Protein 1EYH (pdb70)

Radius of gyration: 14.88 Å; Cα contacts (8 Å, |Δi|>4): 177; chains: 1; bounding box: 42×35×32 Å

Solvent-accessible surface area: 8498 Å² total; per-residue (Å²): 239,143,97,35,108,6,32,63,36,0,62,102,2,0,22,66,43,107,159,53,19,62,54,74,30,14,18,80,0,0,84,49,1,143,74,112,99,8,2,65,48,0,2,71,10,0,46,112,28,16,115,35,136,21,153,45,26,76,27,0,72,6,0,0,29,0,2,44,33,0,0,40,6,0,8,124,109,0,7,104,52,0,73,135,54,37,172,31,3,38,56,15,81,110,19,142,46,84,28,220,114,56,113,60,39,0,58,58,0,58,91,45,0,117,92,7,12,38,4,2,162,65,109,112,81,13,191,113,46,30,51,128,19,64,116,90,39,107,120,70,90,150,89,168

B-factor: mean 25.77, std 10.54, range [12.16, 62.85]

InterPro domains:
  IPR003903 Ubiquitin interacting motif [PS50330] (183-202)
  IPR003903 Ubiquitin interacting motif [PS50330] (208-227)
  IPR003903 Ubiquitin interacting motif [PS50330] (233-252)
  IPR003903 Ubiquitin interacting motif [SM00726] (183-202)
  IPR003903 Ubiquitin interacting motif [SM00726] (208-227)
  IPR003903 Ubiquitin interacting motif [SM00726] (233-252)
  IPR008942 ENTH/VHS [G3DSA:1.25.40.90] (1-144)
  IPR008942 ENTH/VHS [SSF48464] (3-144)
  IPR013809 ENTH domain [PF01417] (17-140)
  IPR013809 ENTH domain [PS50942] (12-144)
  IPR013809 ENTH domain [SM00273] (18-144)

GO terms:
  GO:0043195 terminal bouton (C, HDA)
  GO:0005515 protein binding (F, IPI)
  GO:0006897 endocytosis (P, IDA)
  GO:0044325 transmembrane transporter binding (F, IPI)
  GO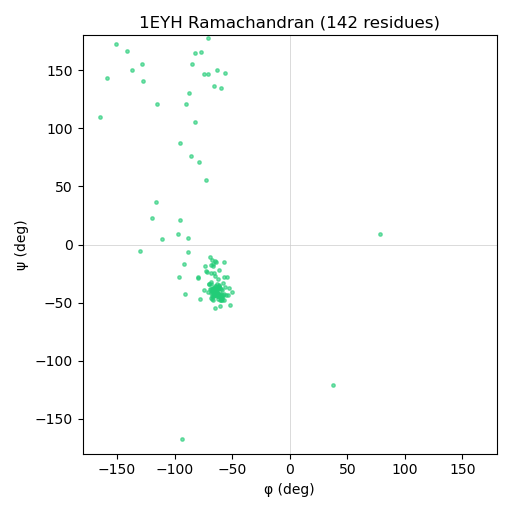:0042734 presynaptic membrane (C, IDA)
  GO:0045211 postsynaptic membrane (C, IDA)
  GO:0005886 plasma membrane (C, IDA)
  GO:0048268 clathrin coat assembly (P, IDA)
  GO:0005829 cytosol (C, IDA)
  GO:0072583 clathrin-dependent endocytosis (P, IMP)
  GO:0098685 Schaffer collateral - CA1 synapse (C, IDA)
  GO:0098794 postsynapse (C, IDA)

Sequence (144 aa):
HNYSEAEIKVREATSNDPWGPSSSLMSEIADLTYNVVAFSEIMSMIWKRLNDHGKNWRHVYKAMTLMEYLIKTGSERVSQQCKENMYAVQTLKDFQYVDRDGKDQGVNVREKAKQLVALLRDEDRLREERAHALKTKEKLAQTA

Nearest PDB structures (foldseek):
  1eyh-assembly1_A  TM=1.007E+00  e=4.423E-22  Rattus norvegicus
  5lp0-assembly4_D  TM=9.861E-01  e=2.109E-18  Danio rerio
  1h0a-assembly1_A  TM=9.441E-01  e=8.557E-19  Rattus norvegicus
  4gzd-assembly1_A  TM=9.813E-01  e=4.326E-12  Saccharomyces cerevisiae S288C
  4gzc-assembly1_A  TM=9.774E-01  e=1.370E-11  Saccharomyces cerevisiae S288C

Foldseek 3Di:
DDQDVLLVLLCVQLDQDPDHGDLVSLLVNQAQCVPVVSVVSNVVSLLVLCPDAASSCSSNLNSLVSLLLNCQAHDVVSLVVCLVVVVSLQVLLPGWYQDPVRRTPSNSSNVSSVVSSVCSVVVVVSVVSNVVSNVVSVVVVVDD

Structure (mmCIF, N/CA/C/O backbone):
data_1EYH
#
_entry.id   1EYH
#
_cell.length_a   49.885
_cell.length_b   49.885
_cell.length_c   99.333
_cell.angle_alpha   90.00
_cell.angle_beta   90.00
_cell.angle_gamma   120.00
#
_symmetry.space_group_name_H-M   'P 31 2 1'
#
loop_
_entity.id
_entity.type
_entity.pdbx_description
1 polymer EPSIN
2 water water
#
loop_
_atom_site.group_PDB
_atom_site.id
_atom_site.type_symbol
_atom_site.label_atom_id
_atom_site.label_alt_id
_atom_site.label_comp_id
_atom_site.label_asym_id
_atom_site.label_entity_id
_atom_site.label_seq_id
_atom_site.pdbx_PDB_ins_code
_atom_site.Cartn_x
_atom_site.Cartn_y
_atom_site.Cartn_z
_atom_site.occupancy
_atom_site.B_iso_or_equiv
_atom_site.auth_seq_id
_atom_site.auth_comp_id
_atom_site.auth_asym_id
_atom_site.auth_atom_id
_atom_site.pdbx_PDB_model_num
ATOM 1 N N . HIS A 1 1 ? 5.362 -0.888 19.437 1.00 48.43 15 HIS A N 1
ATOM 2 C CA . HIS A 1 1 ? 4.937 -0.132 18.221 1.00 47.76 15 HIS A CA 1
ATOM 3 C C . HIS A 1 1 ? 6.115 0.628 17.636 1.00 43.81 15 HIS A C 1
ATOM 4 O O . HIS A 1 1 ? 7.279 0.293 17.865 1.00 43.80 15 HIS A O 1
ATOM 11 N N . ASN A 1 2 ? 5.782 1.662 16.871 1.00 40.63 16 ASN A N 1
ATOM 12 C CA . ASN A 1 2 ? 6.782 2.527 16.279 1.00 37.37 16 ASN A CA 1
ATOM 13 C C . ASN A 1 2 ? 7.102 3.547 17.361 1.00 33.42 16 ASN A C 1
ATOM 14 O O . ASN A 1 2 ? 6.280 3.807 18.246 1.00 29.49 16 ASN A O 1
ATOM 19 N N . TYR A 1 3 ? 8.296 4.116 17.299 1.00 28.23 17 TYR A N 1
ATOM 20 C CA . TYR A 1 3 ? 8.693 5.120 18.271 1.00 25.92 17 TYR A CA 1
ATOM 21 C C . TYR A 1 3 ? 7.904 6.385 18.001 1.00 25.86 17 TYR A C 1
ATOM 22 O O . TYR A 1 3 ? 7.585 6.689 16.850 1.00 26.30 17 TYR A O 1
ATOM 31 N N . SER A 1 4 ? 7.582 7.117 19.060 1.00 23.47 18 SER A N 1
ATOM 32 C CA . SER A 1 4 ? 6.873 8.374 18.905 1.00 23.70 18 SER A CA 1
ATOM 33 C C . SER A 1 4 ? 7.929 9.368 18.430 1.00 24.31 18 SER A C 1
ATOM 34 O O . SER A 1 4 ? 9.131 9.088 18.510 1.00 21.78 18 SER A O 1
ATOM 37 N N . GLU A 1 5 ? 7.496 10.523 17.936 1.00 23.20 19 GLU A N 1
ATOM 38 C CA . GLU A 1 5 ? 8.440 11.535 17.490 1.00 22.85 19 GLU A CA 1
ATOM 39 C C . GLU A 1 5 ? 9.354 11.920 18.658 1.00 22.83 19 GLU A C 1
ATOM 40 O O . GLU A 1 5 ? 10.553 12.127 18.475 1.00 20.98 19 GLU A O 1
ATOM 46 N N . ALA A 1 6 ? 8.783 12.016 19.857 1.00 21.08 20 ALA A N 1
ATOM 47 C CA . ALA A 1 6 ? 9.570 12.365 21.039 1.00 19.23 20 ALA A CA 1
ATOM 48 C C . ALA A 1 6 ? 10.672 11.330 21.283 1.00 18.42 20 ALA A C 1
ATOM 49 O O . ALA A 1 6 ? 11.804 11.688 21.608 1.00 17.97 20 ALA A O 1
ATOM 51 N N . GLU A 1 7 ? 10.341 10.050 21.139 1.00 17.51 21 GLU A N 1
ATOM 52 C CA . GLU A 1 7 ? 11.329 8.993 21.342 1.00 18.27 21 GLU A CA 1
ATOM 53 C C . GLU A 1 7 ? 12.406 9.042 20.261 1.00 19.06 21 GLU A C 1
ATOM 54 O O . GLU A 1 7 ? 13.579 8.815 20.540 1.00 17.99 21 GLU A O 1
ATOM 60 N N . ILE A 1 8 ? 12.004 9.346 19.028 1.00 18.35 22 ILE A N 1
ATOM 61 C CA . ILE A 1 8 ? 12.962 9.448 17.924 1.00 19.08 22 ILE A CA 1
ATOM 62 C C . ILE A 1 8 ? 13.954 10.577 18.210 1.00 18.12 22 ILE A C 1
ATOM 63 O O . ILE A 1 8 ? 15.159 10.435 17.995 1.00 19.12 22 ILE A O 1
ATOM 68 N N . LYS A 1 9 ? 13.444 11.699 18.710 1.00 16.93 23 LYS A N 1
ATOM 69 C CA . LYS A 1 9 ? 14.301 12.831 19.029 1.00 16.19 23 LYS A CA 1
ATOM 70 C C . LYS A 1 9 ? 15.292 12.484 20.136 1.00 17.11 23 LYS A C 1
ATOM 71 O O . LYS A 1 9 ? 16.455 12.871 20.067 1.00 16.48 23 LYS A O 1
ATOM 77 N N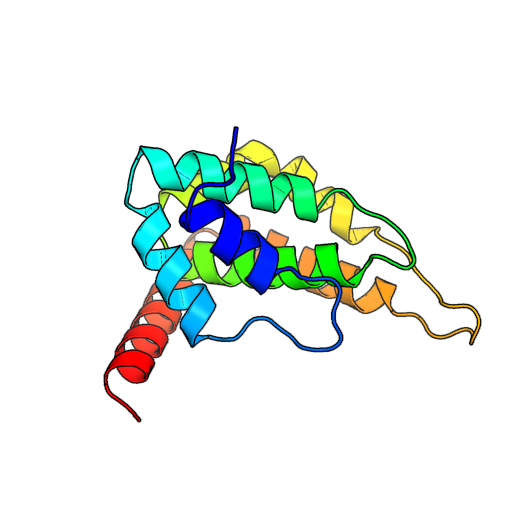 . VAL A 1 10 ? 14.835 11.760 21.158 1.00 16.77 24 VAL A N 1
ATOM 78 C CA . VAL A 1 10 ? 15.735 11.400 22.253 1.00 16.09 24 VAL A CA 1
ATOM 79 C C . VAL A 1 10 ? 16.807 10.443 21.759 1.00 15.62 24 VAL A C 1
ATOM 80 O O . VAL A 1 10 ? 17.972 10.567 22.129 1.00 15.75 24 VAL A O 1
ATOM 84 N N . ARG A 1 11 ? 16.417 9.493 20.917 1.00 15.56 25 ARG A N 1
ATOM 85 C CA . ARG A 1 11 ? 17.383 8.530 20.399 1.00 17.77 25 ARG A CA 1
ATOM 86 C C . ARG A 1 11 ? 18.411 9.226 19.513 1.00 18.90 25 ARG A C 1
ATOM 87 O O . ARG A 1 11 ? 19.594 8.878 19.541 1.00 18.03 25 ARG A O 1
ATOM 95 N N . GLU A 1 12 ? 17.978 10.218 18.741 1.00 18.01 26 GLU A N 1
ATOM 96 C CA . GLU A 1 12 ? 18.920 10.944 17.897 1.00 19.00 26 GLU A CA 1
ATOM 97 C C . GLU A 1 12 ? 19.868 11.768 18.763 1.00 16.06 26 GLU A C 1
ATOM 98 O O . GLU A 1 12 ? 21.073 11.817 18.516 1.00 19.18 26 GLU A O 1
ATOM 104 N N . ALA A 1 13 ? 19.322 12.411 19.794 1.00 16.95 27 ALA A N 1
ATOM 105 C CA . ALA A 1 13 ? 20.126 13.237 20.687 1.00 16.82 27 ALA A CA 1
ATOM 106 C C . ALA A 1 13 ? 21.128 12.431 21.507 1.00 16.41 27 ALA A C 1
ATOM 107 O O . ALA A 1 13 ? 22.094 12.984 22.027 1.00 17.44 27 ALA A O 1
ATOM 109 N N . THR A 1 14 ? 20.900 11.125 21.608 1.00 17.74 28 THR A N 1
ATOM 110 C CA . THR A 1 14 ? 21.779 10.254 22.388 1.00 16.65 28 THR A CA 1
ATOM 111 C C . THR A 1 14 ? 22.420 9.154 21.549 1.00 19.08 28 THR A C 1
ATOM 112 O O . THR A 1 14 ? 22.849 8.132 22.082 1.00 19.30 28 THR A O 1
ATOM 116 N N . SER A 1 15 ? 22.504 9.376 20.244 1.00 17.76 29 SER A N 1
ATOM 117 C CA . SER A 1 15 ? 23.071 8.383 19.338 1.00 20.72 29 SER A CA 1
ATOM 118 C C . SER A 1 15 ? 24.541 8.071 19.595 1.00 20.25 29 SER A C 1
ATOM 119 O O . SER A 1 15 ? 25.308 8.919 20.058 1.00 19.40 29 SER A O 1
ATOM 122 N N . ASN A 1 16 ? 24.927 6.838 19.278 1.00 20.00 30 ASN A N 1
ATOM 123 C CA . ASN A 1 16 ? 26.304 6.406 19.445 1.00 22.01 30 ASN A CA 1
ATOM 124 C C . ASN A 1 16 ? 27.118 6.944 18.270 1.00 23.19 30 ASN A C 1
ATOM 125 O O . ASN A 1 16 ? 27.522 6.197 17.375 1.00 27.66 30 ASN A O 1
ATOM 130 N N . ASP A 1 17 ? 27.328 8.254 18.273 1.00 23.32 31 ASP A N 1
ATOM 131 C CA . ASP A 1 17 ? 28.086 8.934 17.232 1.00 22.09 31 ASP A CA 1
ATOM 132 C C . ASP A 1 17 ? 29.009 9.953 17.890 1.00 21.88 31 ASP A C 1
ATOM 133 O O . ASP A 1 17 ? 28.690 10.503 18.943 1.00 22.87 31 ASP A O 1
ATOM 138 N N . PRO A 1 18 ? 30.167 10.224 17.269 1.00 22.21 32 PRO A N 1
ATOM 139 C CA . PRO A 1 18 ? 31.159 11.172 17.778 1.00 23.94 32 PRO A CA 1
ATOM 140 C C . PRO A 1 18 ? 30.796 12.648 17.663 1.00 23.84 32 PRO A C 1
ATOM 141 O O . PRO A 1 18 ? 31.529 13.434 17.065 1.00 28.45 32 PRO A O 1
ATOM 145 N N . TRP A 1 19 ? 29.648 13.009 18.219 1.00 24.25 33 TRP A N 1
ATOM 146 C CA . TRP A 1 19 ? 29.193 14.393 18.252 1.00 22.90 33 TRP A CA 1
ATOM 147 C C . TRP A 1 19 ? 28.182 14.489 19.385 1.00 25.00 33 TRP A C 1
ATOM 148 O O . TRP A 1 19 ? 27.438 13.539 19.642 1.00 23.12 33 TRP A O 1
ATOM 159 N N . GLY A 1 20 ? 28.194 15.616 20.088 1.00 25.67 34 GLY A N 1
ATOM 160 C CA . GLY A 1 20 ? 27.281 15.801 21.202 1.00 25.12 34 GLY A CA 1
ATOM 161 C C . GLY A 1 20 ? 25.918 16.253 20.730 1.00 22.65 34 GLY A C 1
ATOM 162 O O . GLY A 1 20 ? 25.771 16.668 19.578 1.00 22.63 34 GLY A O 1
ATOM 163 N N . PRO A 1 21 ? 24.893 16.176 21.593 1.00 20.38 35 PRO A N 1
ATOM 164 C CA . PRO A 1 21 ? 23.547 16.602 21.196 1.00 20.04 35 PRO A CA 1
ATOM 165 C C . PRO A 1 21 ? 23.502 18.105 20.925 1.00 18.96 35 PRO A C 1
ATOM 166 O O . PRO A 1 21 ? 24.071 18.890 21.678 1.00 21.12 35 PRO A O 1
ATOM 170 N N . SER A 1 22 ? 22.834 18.501 19.847 1.00 18.89 36 SER A N 1
ATOM 171 C CA . SER A 1 22 ? 22.745 19.919 19.520 1.00 18.41 36 SER A CA 1
ATOM 172 C C . SER A 1 22 ? 21.771 20.617 20.460 1.00 20.09 36 SER A C 1
ATOM 173 O O . SER A 1 22 ? 20.783 20.023 20.896 1.00 20.17 36 SER A O 1
ATOM 176 N N . SER A 1 23 ? 22.055 21.877 20.771 1.00 20.89 37 SER A N 1
ATOM 177 C CA . SER A 1 23 ? 21.177 22.647 21.647 1.00 22.69 37 SER A CA 1
ATOM 178 C C . SER A 1 23 ? 19.788 22.781 21.031 1.00 18.58 37 SER A C 1
ATOM 179 O O . SER A 1 23 ? 18.783 22.787 21.744 1.00 17.90 37 SER A O 1
ATOM 182 N N . SER A 1 24 ? 19.725 22.882 19.707 1.00 21.33 38 SER A N 1
ATOM 183 C CA . SER A 1 24 ? 18.444 23.004 19.020 1.00 21.74 38 SER A CA 1
ATOM 184 C C . SER A 1 24 ? 17.559 21.778 19.253 1.00 20.41 38 SER A C 1
ATOM 185 O O . SER A 1 24 ? 16.356 21.907 19.508 1.00 20.45 38 SER A O 1
ATOM 188 N N . LEU A 1 25 ? 18.147 20.585 19.175 1.00 18.23 39 LEU A N 1
ATOM 189 C CA . LEU A 1 25 ? 17.375 19.365 19.386 1.00 16.51 39 LEU A CA 1
ATOM 190 C C . LEU A 1 25 ? 16.984 19.210 20.865 1.00 15.86 39 LEU A C 1
ATOM 191 O O . LEU A 1 25 ? 15.859 18.811 21.182 1.00 17.16 39 LEU A O 1
ATOM 196 N N . MET A 1 26 ? 17.908 19.521 21.769 1.00 16.28 40 MET A N 1
ATOM 197 C CA . MET A 1 26 ? 17.598 19.410 23.191 1.00 14.77 40 MET A CA 1
ATOM 198 C C . MET A 1 26 ? 16.483 20.384 23.577 1.00 16.20 40 MET A C 1
ATOM 199 O O . MET A 1 26 ? 15.653 20.078 24.430 1.00 17.39 40 MET A O 1
ATOM 204 N N . SER A 1 27 ? 16.456 21.546 22.932 1.00 17.06 41 SER A N 1
ATOM 205 C CA . SER A 1 27 ? 15.418 22.536 23.211 1.00 17.90 41 SER A CA 1
ATOM 206 C C . SER A 1 27 ? 14.042 21.976 22.819 1.00 18.49 41 SER A C 1
ATOM 207 O O . SER A 1 27 ? 13.060 22.178 23.534 1.00 17.07 41 SER A O 1
ATOM 210 N N . GLU A 1 28 ? 13.968 21.271 21.688 1.00 18.54 42 GLU A N 1
ATOM 211 C CA . GLU A 1 28 ? 12.698 20.680 21.248 1.00 19.63 42 GLU A CA 1
ATOM 212 C C . GLU A 1 28 ? 12.231 19.618 22.239 1.00 17.72 42 GLU A C 1
ATOM 213 O O . GLU A 1 28 ? 11.049 19.525 22.561 1.00 17.88 42 GLU A O 1
ATOM 219 N N . ILE A 1 29 ? 13.165 18.803 22.710 1.00 16.17 43 ILE A N 1
ATOM 220 C CA . ILE A 1 29 ? 12.826 17.765 23.674 1.00 16.79 43 ILE A CA 1
ATOM 221 C C . ILE A 1 29 ? 12.355 18.418 24.976 1.00 15.04 43 ILE A C 1
ATOM 222 O O . ILE A 1 29 ? 11.413 17.948 25.617 1.00 15.66 43 ILE A O 1
ATOM 227 N N . ALA A 1 30 ? 13.012 19.505 25.372 1.00 14.03 44 ALA A N 1
ATOM 228 C CA . ALA A 1 30 ? 12.621 20.205 26.589 1.00 14.48 44 ALA A CA 1
ATOM 229 C C . ALA A 1 30 ? 11.159 20.647 26.500 1.00 15.62 44 ALA A C 1
ATOM 230 O O . ALA A 1 30 ? 10.394 20.506 27.456 1.00 16.51 44 ALA A O 1
ATOM 232 N N . ASP A 1 31 ? 10.763 21.185 25.352 1.00 15.45 45 ASP A N 1
ATOM 233 C CA . ASP A 1 31 ? 9.380 21.622 25.202 1.00 17.71 45 ASP A CA 1
ATOM 234 C C . ASP A 1 31 ? 8.433 20.436 25.321 1.00 17.78 45 ASP A C 1
ATOM 235 O O . ASP A 1 31 ? 7.358 20.544 25.911 1.00 18.49 45 ASP A O 1
ATOM 240 N N . LEU A 1 32 ? 8.839 19.291 24.779 1.00 14.84 46 LEU A N 1
ATOM 241 C CA . LEU A 1 32 ? 8.004 18.107 24.837 1.00 16.12 46 LEU A CA 1
ATOM 242 C C . LEU A 1 32 ? 7.850 17.526 26.240 1.00 15.29 46 LEU A C 1
ATOM 243 O O . LEU A 1 32 ? 6.935 16.742 26.479 1.00 16.64 46 LEU A O 1
ATOM 248 N N . THR A 1 33 ? 8.726 17.901 27.172 1.00 14.45 47 THR A N 1
ATOM 249 C CA . THR A 1 33 ? 8.610 17.361 28.525 1.00 15.19 47 THR A CA 1
ATOM 250 C C . THR A 1 33 ? 7.368 17.906 29.229 1.00 15.55 47 THR A C 1
ATOM 251 O O . THR A 1 33 ? 6.987 17.413 30.287 1.00 17.25 47 THR A O 1
ATOM 255 N N . TYR A 1 34 ? 6.735 18.916 28.633 1.00 16.31 48 TYR A N 1
ATOM 256 C CA . TYR A 1 34 ? 5.523 19.489 29.217 1.00 16.59 48 TYR A CA 1
ATOM 257 C C . TYR A 1 34 ? 4.265 18.764 28.738 1.00 20.10 48 TYR A C 1
ATOM 258 O O . TYR A 1 34 ? 3.158 19.049 29.204 1.00 20.14 48 TYR A O 1
ATOM 267 N N . ASN A 1 35 ? 4.453 17.841 27.799 1.00 15.68 49 ASN A N 1
ATOM 268 C CA . ASN A 1 35 ? 3.382 17.030 27.220 1.00 16.49 49 ASN A CA 1
ATOM 269 C C . ASN A 1 35 ? 3.328 15.792 28.116 1.00 18.95 49 ASN A C 1
ATOM 270 O O . ASN A 1 35 ? 4.329 15.082 28.240 1.00 19.90 49 ASN A O 1
ATOM 275 N N . VAL A 1 36 ? 2.176 15.535 28.738 1.00 17.15 50 VAL A N 1
ATOM 276 C CA . VAL A 1 36 ? 2.052 14.406 29.662 1.00 17.44 50 VAL A CA 1
ATOM 277 C C . VAL A 1 36 ? 2.408 13.038 29.081 1.00 18.69 50 VAL A C 1
ATOM 278 O O . VAL A 1 36 ? 2.981 12.196 29.780 1.00 20.18 50 VAL A O 1
ATOM 282 N N . VAL A 1 37 ? 2.077 12.803 27.817 1.00 17.37 51 VAL A N 1
ATOM 283 C CA . VAL A 1 37 ? 2.412 11.520 27.209 1.00 18.66 51 VAL A CA 1
ATOM 284 C C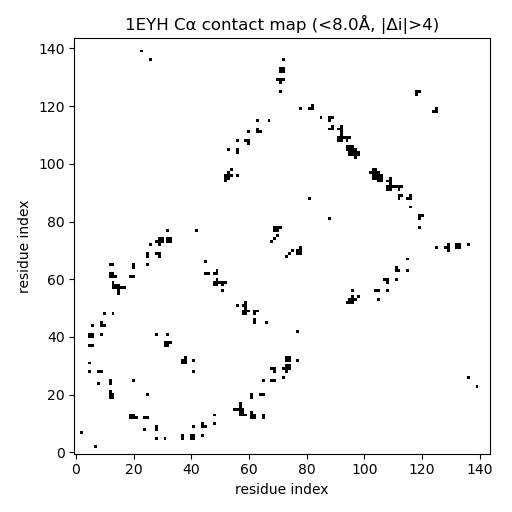 . VAL A 1 37 ? 3.892 11.490 26.824 1.00 18.79 51 VAL A C 1
ATOM 285 O O . VAL A 1 37 ? 4.597 10.527 27.114 1.00 19.41 51 VAL A O 1
ATOM 289 N N . ALA A 1 38 ? 4.370 12.550 26.181 1.00 18.56 52 ALA A N 1
ATOM 290 C CA . ALA A 1 38 ? 5.771 12.596 25.775 1.00 17.36 52 ALA A CA 1
ATOM 291 C C . ALA A 1 38 ? 6.744 12.560 26.958 1.00 18.43 52 ALA A C 1
ATOM 292 O O . ALA A 1 38 ? 7.807 11.944 26.869 1.00 18.36 52 ALA A O 1
ATOM 294 N N . PHE A 1 39 ? 6.391 13.217 28.061 1.00 17.29 53 PHE A N 1
ATOM 295 C CA . PHE A 1 39 ? 7.278 13.244 29.224 1.00 15.51 53 PHE A CA 1
ATOM 296 C C . PHE A 1 39 ? 7.710 11.843 29.642 1.00 16.81 53 PHE A C 1
ATOM 297 O O . PHE A 1 39 ? 8.900 11.580 29.799 1.00 15.77 53 PHE A O 1
ATOM 305 N N . SER A 1 40 ? 6.746 10.948 29.820 1.00 16.91 54 SER A N 1
ATOM 306 C CA . SER A 1 40 ? 7.073 9.590 30.242 1.00 17.69 54 SER A CA 1
ATOM 307 C C . SER A 1 40 ? 7.897 8.845 29.201 1.00 16.23 54 SER A C 1
ATOM 308 O O . SER A 1 40 ? 8.802 8.084 29.555 1.00 18.86 54 SER A O 1
ATOM 312 N N . GLU A 1 41 ? 7.593 9.056 27.926 1.00 15.51 55 GLU A N 1
ATOM 313 C CA . GLU A 1 41 ? 8.345 8.390 26.864 1.00 16.53 55 GLU A CA 1
ATOM 314 C C . GLU A 1 41 ? 9.788 8.890 26.865 1.00 16.17 55 GLU A C 1
ATOM 315 O O . GLU A 1 41 ? 10.731 8.108 26.746 1.00 16.05 55 GLU A O 1
ATOM 321 N N . ILE A 1 42 ? 9.952 10.202 27.001 1.00 15.43 56 ILE A N 1
ATOM 322 C CA . ILE A 1 42 ? 11.275 10.813 27.025 1.00 14.26 56 ILE A CA 1
ATOM 323 C C . ILE A 1 42 ? 12.122 10.294 28.189 1.00 15.09 56 ILE A C 1
ATOM 324 O O . ILE A 1 42 ? 13.242 9.819 27.989 1.00 15.80 56 ILE A O 1
ATOM 329 N N . MET A 1 43 ? 11.585 10.372 29.402 1.00 15.25 57 MET A N 1
ATOM 330 C CA . MET A 1 43 ? 12.322 9.899 30.566 1.00 15.66 57 MET A CA 1
ATOM 331 C C . MET A 1 43 ? 12.695 8.417 30.447 1.00 15.17 57 MET A C 1
ATOM 332 O O . MET A 1 43 ? 13.837 8.039 30.700 1.00 16.68 57 MET A O 1
ATOM 337 N N . SER A 1 44 ? 11.738 7.584 30.049 1.00 16.59 58 SER A N 1
ATOM 338 C CA . SER A 1 44 ? 12.010 6.161 29.911 1.00 15.01 58 SER A CA 1
ATOM 339 C C . SER A 1 44 ? 13.159 5.891 28.949 1.00 14.73 58 SER A C 1
ATOM 340 O O . SER A 1 44 ? 14.027 5.059 29.233 1.00 15.51 58 SER A O 1
ATOM 344 N N . MET A 1 45 ? 13.177 6.600 27.821 1.00 15.87 59 MET A N 1
ATOM 345 C CA . MET A 1 45 ? 14.229 6.402 26.826 1.00 14.50 59 MET A CA 1
ATOM 346 C C . MET A 1 45 ? 15.587 6.883 27.326 1.00 14.43 59 MET A C 1
ATOM 347 O O . MET A 1 45 ? 16.624 6.306 26.978 1.00 15.47 59 MET A O 1
ATOM 352 N N . ILE A 1 46 ? 15.590 7.939 28.134 1.00 14.54 60 ILE A N 1
ATOM 353 C CA . ILE A 1 46 ? 16.838 8.444 28.675 1.00 13.44 60 ILE A CA 1
ATOM 354 C C . ILE A 1 46 ? 17.407 7.429 29.663 1.00 14.12 60 ILE A C 1
ATOM 355 O O . ILE A 1 46 ? 18.596 7.118 29.607 1.00 14.55 60 ILE A O 1
ATOM 360 N N . TRP A 1 47 ? 16.566 6.901 30.552 1.00 15.64 61 TRP A N 1
ATOM 361 C CA . TRP A 1 47 ? 17.039 5.909 31.512 1.00 16.28 61 TRP A CA 1
ATOM 362 C C . TRP A 1 47 ? 17.565 4.681 30.770 1.00 16.87 61 TRP A C 1
ATOM 363 O O . TRP A 1 47 ? 18.543 4.057 31.192 1.00 15.58 61 TRP A O 1
ATOM 374 N N . LYS A 1 48 ? 16.924 4.346 29.654 1.00 14.59 62 LYS A N 1
ATOM 375 C CA . LYS A 1 48 ? 17.342 3.196 28.859 1.00 16.45 62 LYS A CA 1
ATOM 376 C C . LYS A 1 48 ? 18.704 3.460 28.227 1.00 16.55 62 LYS A C 1
ATOM 377 O O . LYS A 1 48 ? 19.596 2.610 28.266 1.00 16.33 62 LYS A O 1
ATOM 383 N N . ARG A 1 49 ? 18.867 4.641 27.638 1.00 15.19 63 ARG A N 1
ATOM 384 C CA . ARG A 1 49 ? 20.135 4.980 27.013 1.00 15.00 63 ARG A CA 1
ATOM 385 C C . ARG A 1 49 ? 21.283 5.070 28.022 1.00 16.80 63 ARG A C 1
ATOM 3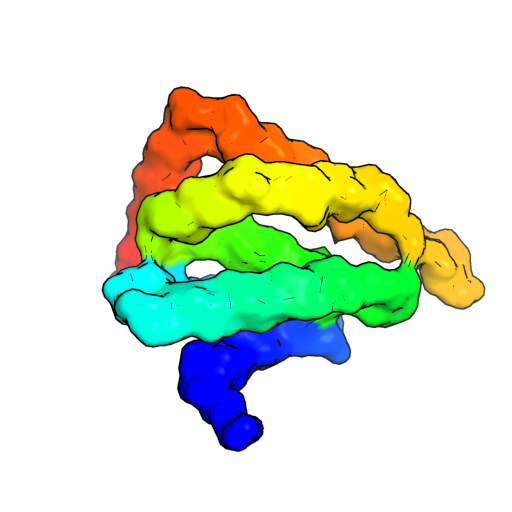86 O O . ARG A 1 49 ? 22.445 4.838 27.667 1.00 19.21 63 ARG A O 1
ATOM 394 N N . LEU A 1 50 ? 20.969 5.394 29.277 1.00 15.42 64 LEU A N 1
ATOM 395 C CA . LEU A 1 50 ? 21.996 5.466 30.316 1.00 16.47 64 LEU A CA 1
ATOM 396 C C . LEU A 1 50 ? 22.444 4.061 30.721 1.00 17.42 64 LEU A C 1
ATOM 397 O O . LEU A 1 50 ? 23.511 3.882 31.306 1.00 16.83 64 LEU A O 1
ATOM 402 N N . ASN A 1 51 ? 21.622 3.070 30.398 1.00 15.84 65 ASN A N 1
ATOM 403 C CA . ASN A 1 51 ? 21.919 1.687 30.745 1.00 16.21 65 ASN A CA 1
ATOM 404 C C . ASN A 1 51 ? 22.800 1.046 29.667 1.00 16.40 65 ASN A C 1
ATOM 405 O O . ASN A 1 51 ? 22.327 0.274 28.830 1.00 17.58 65 ASN A O 1
ATOM 410 N N . ASP A 1 52 ? 24.084 1.383 29.680 1.00 14.05 66 ASP A N 1
ATOM 411 C CA . ASP A 1 52 ? 25.027 0.833 28.708 1.00 14.29 66 ASP A CA 1
ATOM 412 C C . ASP A 1 52 ? 26.419 0.757 29.309 1.00 14.23 66 ASP A C 1
ATOM 413 O O . ASP A 1 52 ? 26.665 1.276 30.407 1.00 14.22 66 ASP A O 1
ATOM 418 N N . HIS A 1 53 ? 27.330 0.127 28.570 1.00 15.38 67 HIS A N 1
ATOM 419 C CA . HIS A 1 53 ? 28.685 -0.123 29.059 1.00 14.62 67 HIS A CA 1
ATOM 420 C C . HIS A 1 53 ? 29.802 0.026 28.042 1.00 16.30 67 HIS A C 1
ATOM 421 O O . HIS A 1 53 ? 29.569 0.055 26.834 1.00 16.81 67 HIS A O 1
ATOM 428 N N .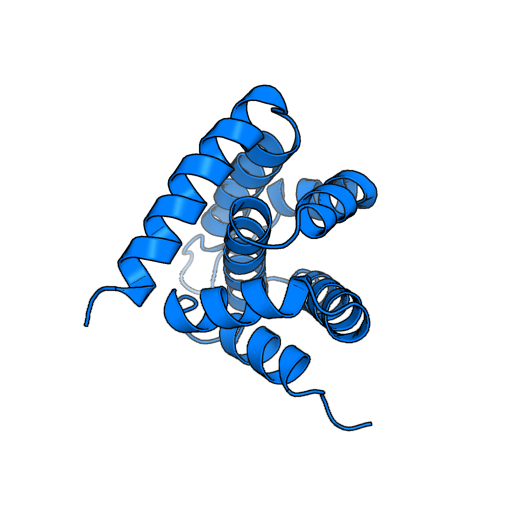 GLY A 1 54 ? 31.020 0.073 28.577 1.00 15.73 68 GLY A N 1
ATOM 429 C CA . GLY A 1 54 ? 32.223 0.141 27.769 1.00 15.58 68 GLY A CA 1
ATOM 430 C C . GLY A 1 54 ? 32.202 0.978 26.510 1.00 16.22 68 GLY A C 1
ATOM 431 O O . GLY A 1 54 ? 31.967 2.180 26.569 1.00 16.89 68 GLY A O 1
ATOM 432 N N . LYS A 1 55 ? 32.457 0.336 25.371 1.00 17.88 69 LYS A N 1
ATOM 433 C CA . LYS A 1 55 ? 32.516 1.023 24.085 1.00 20.28 69 LYS A CA 1
ATOM 434 C C . LYS A 1 55 ? 31.272 1.812 23.674 1.00 20.86 69 LYS A C 1
ATOM 435 O O . LYS A 1 55 ? 31.338 2.625 22.750 1.00 23.01 69 LYS A O 1
ATOM 441 N N . ASN A 1 56 ? 30.146 1.577 24.341 1.00 17.45 70 ASN A N 1
ATOM 442 C CA . ASN A 1 56 ? 28.921 2.304 24.022 1.00 18.86 70 ASN A CA 1
ATOM 443 C C . ASN A 1 56 ? 28.764 3.508 24.952 1.00 15.85 70 ASN A C 1
ATOM 444 O O . ASN A 1 56 ? 27.661 4.033 25.111 1.00 17.01 70 ASN A O 1
ATOM 449 N N . TRP A 1 57 ? 29.869 3.952 25.545 1.00 16.24 71 TRP A N 1
ATOM 450 C CA . TRP A 1 57 ? 29.846 5.083 26.480 1.00 15.60 71 TRP A CA 1
ATOM 451 C C . TRP A 1 57 ? 29.219 6.367 25.942 1.00 16.70 71 TRP A C 1
ATOM 452 O O . TRP A 1 57 ? 28.700 7.168 26.717 1.00 17.18 71 TRP A O 1
ATOM 463 N N . ARG A 1 58 ? 29.274 6.579 24.632 1.00 16.18 72 ARG A N 1
ATOM 464 C CA . ARG A 1 58 ? 28.680 7.784 24.066 1.00 16.72 72 ARG A CA 1
ATOM 465 C C . ARG A 1 58 ? 27.177 7.820 24.330 1.00 15.53 72 ARG A C 1
ATOM 466 O O . ARG A 1 58 ? 26.617 8.891 24.573 1.00 16.45 72 ARG A O 1
ATOM 474 N N . HIS A 1 59 ? 26.515 6.665 24.287 1.00 16.72 73 HIS A N 1
ATOM 475 C CA . HIS A 1 59 ? 25.077 6.634 24.569 1.00 16.62 73 HIS A CA 1
ATOM 476 C C . HIS A 1 59 ? 24.845 7.232 25.960 1.00 18.37 73 HIS A C 1
ATOM 477 O O . HIS A 1 59 ? 23.973 8.085 26.168 1.00 16.35 73 HIS A O 1
ATOM 484 N N . VAL A 1 60 ? 25.641 6.760 26.912 1.00 16.65 74 VAL A N 1
ATOM 485 C CA . VAL A 1 60 ? 25.539 7.181 28.302 1.00 16.00 74 VAL A CA 1
ATOM 486 C C . VAL A 1 60 ? 25.906 8.645 28.517 1.00 16.73 74 VAL A C 1
ATOM 487 O O . VAL A 1 60 ? 25.180 9.388 29.181 1.00 16.23 74 VAL A O 1
ATOM 491 N N . TYR A 1 61 ? 27.032 9.054 27.948 1.00 16.25 75 TYR A N 1
ATOM 492 C CA . TYR A 1 61 ? 27.507 10.425 28.091 1.00 16.59 75 TYR A CA 1
ATOM 493 C C . TYR A 1 61 ? 26.521 11.414 27.483 1.00 16.61 75 TYR A C 1
ATOM 494 O O . TYR A 1 61 ? 26.213 12.445 28.092 1.00 17.61 75 TYR A O 1
ATOM 503 N N . LYS A 1 62 ? 26.017 11.102 26.291 1.00 14.85 76 LYS A N 1
ATOM 504 C CA . LYS A 1 62 ? 25.069 11.991 25.629 1.00 14.20 76 LYS A CA 1
ATOM 505 C C . LYS A 1 62 ? 23.717 11.995 26.346 1.00 14.42 76 LYS A C 1
ATOM 506 O O . LYS A 1 62 ? 23.042 13.022 26.404 1.00 15.67 76 LYS A O 1
ATOM 512 N N . ALA A 1 63 ? 23.322 10.852 26.901 1.00 14.98 77 ALA A N 1
ATOM 513 C CA . ALA A 1 63 ? 22.062 10.775 27.637 1.00 15.32 77 ALA A CA 1
ATOM 514 C C . ALA A 1 63 ? 22.160 11.655 28.886 1.00 13.50 77 ALA A C 1
ATOM 515 O O . ALA A 1 63 ? 21.198 12.317 29.264 1.00 14.65 77 ALA A O 1
ATOM 517 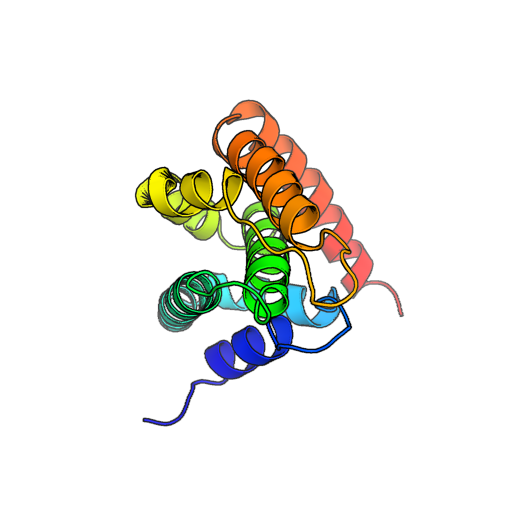N N . MET A 1 64 ? 23.331 11.675 29.523 1.00 15.22 78 MET A N 1
ATOM 518 C CA . MET A 1 64 ? 23.523 12.508 30.710 1.00 14.39 78 MET A CA 1
ATOM 519 C C . MET A 1 64 ? 23.500 13.993 30.335 1.00 14.59 78 MET A C 1
ATOM 520 O O . MET A 1 64 ? 22.973 14.824 31.078 1.00 16.21 78 MET A O 1
ATOM 528 N N . THR A 1 65 ? 24.082 14.319 29.183 1.00 14.13 79 THR A N 1
ATOM 529 C CA . THR A 1 65 ? 24.113 15.697 28.699 1.00 14.55 79 THR A CA 1
ATOM 530 C C . THR A 1 65 ? 22.678 16.144 28.451 1.00 14.60 79 THR A C 1
ATOM 531 O O . THR A 1 65 ? 22.284 17.256 28.815 1.00 16.32 79 THR A O 1
ATOM 535 N N . LEU A 1 66 ? 21.891 15.275 27.829 1.00 14.11 80 LEU A N 1
ATOM 536 C CA . LEU A 1 66 ? 20.499 15.610 27.567 1.00 15.68 80 LEU A CA 1
ATOM 537 C C . LEU A 1 66 ? 19.755 15.740 28.893 1.00 14.28 80 LEU A C 1
ATOM 538 O O . LEU A 1 66 ? 18.977 16.668 29.080 1.00 15.20 80 LEU A O 1
ATOM 543 N N . MET A 1 67 ? 19.996 14.816 29.818 1.00 13.96 81 MET A N 1
ATOM 544 C CA . MET A 1 67 ? 19.309 14.882 31.106 1.00 13.91 81 MET A CA 1
ATOM 545 C C . MET A 1 67 ? 19.627 16.193 31.819 1.00 13.01 81 MET A C 1
ATOM 546 O O . MET A 1 67 ? 18.736 16.826 32.389 1.00 15.19 81 MET A O 1
ATOM 554 N N . GLU A 1 68 ? 20.891 16.600 31.792 1.00 15.98 82 GLU A N 1
ATOM 555 C CA . GLU A 1 68 ? 21.294 17.852 32.426 1.00 17.20 82 GLU A CA 1
ATOM 556 C C . GLU A 1 68 ? 20.519 19.027 31.816 1.00 16.86 82 GLU A C 1
ATOM 557 O O . GLU A 1 68 ? 20.005 19.891 32.527 1.00 16.18 82 GLU A O 1
ATOM 563 N N . TYR A 1 69 ? 20.429 19.048 30.492 1.00 13.48 83 TYR A N 1
ATOM 564 C CA . TYR A 1 69 ? 19.732 20.112 29.791 1.00 14.78 83 TYR A CA 1
ATOM 565 C C . TYR A 1 69 ? 18.252 20.158 30.188 1.00 15.06 83 TYR A C 1
ATOM 566 O O . TYR A 1 69 ? 17.696 21.234 30.405 1.00 15.99 83 TYR A O 1
ATOM 575 N N . LEU A 1 70 ? 17.625 18.987 30.274 1.00 14.34 84 LEU A N 1
ATOM 576 C CA . LEU A 1 70 ? 16.208 18.900 30.631 1.00 14.89 84 LEU A CA 1
ATOM 577 C C . LEU A 1 70 ? 15.969 19.263 32.086 1.00 14.32 84 LEU A C 1
ATOM 578 O O . LEU A 1 70 ? 14.929 19.827 32.435 1.00 14.76 84 LEU A O 1
ATOM 583 N N . ILE A 1 71 ? 16.923 18.922 32.946 1.00 13.33 85 ILE A N 1
ATOM 584 C CA . ILE A 1 71 ? 16.797 19.264 34.356 1.00 14.82 85 ILE A CA 1
ATOM 585 C C . ILE A 1 71 ? 16.773 20.793 34.473 1.00 17.32 85 ILE A C 1
ATOM 586 O O . ILE A 1 71 ? 15.961 21.362 35.212 1.00 17.21 85 ILE A O 1
ATOM 591 N N . LYS A 1 72 ? 17.645 21.444 33.711 1.00 16.92 86 LYS A N 1
ATOM 592 C CA . LYS A 1 72 ? 17.786 22.900 33.727 1.00 15.98 86 LYS A CA 1
ATOM 593 C C . LYS A 1 72 ? 16.760 23.697 32.931 1.00 18.12 86 LYS A C 1
ATOM 594 O O . LYS A 1 72 ? 16.459 24.831 33.295 1.00 18.99 86 LYS A O 1
ATOM 600 N N . THR A 1 73 ? 16.214 23.124 31.859 1.00 15.75 87 THR A N 1
ATOM 601 C CA . THR A 1 73 ? 15.279 23.885 31.034 1.00 17.72 87 THR A CA 1
ATOM 602 C C . THR A 1 73 ? 13.944 23.250 30.691 1.00 17.02 87 THR A C 1
ATOM 603 O O . THR A 1 73 ? 13.094 23.895 30.074 1.00 20.98 87 THR A O 1
ATOM 607 N N . GLY A 1 74 ? 13.759 21.991 31.062 1.00 17.33 88 GLY A N 1
ATOM 608 C CA . GLY A 1 74 ? 12.499 21.337 30.775 1.00 17.28 88 GLY A CA 1
ATOM 609 C C . GLY A 1 74 ? 11.560 21.473 31.956 1.00 17.60 88 GLY A C 1
ATOM 610 O O . GLY A 1 74 ? 11.806 22.269 32.866 1.00 18.21 88 GLY A O 1
ATOM 611 N N . SER A 1 75 ? 10.476 20.708 31.939 1.00 17.95 89 SER A N 1
ATOM 612 C CA . SER A 1 75 ? 9.509 20.731 33.030 1.00 16.76 89 SER A CA 1
ATOM 613 C C . SER A 1 75 ? 10.215 20.428 34.346 1.00 21.50 89 SER A C 1
ATOM 614 O O . SER A 1 75 ? 11.186 19.669 34.374 1.00 20.96 89 SER A O 1
ATOM 617 N N . GLU A 1 76 ? 9.732 21.015 35.436 1.00 22.25 90 GLU A N 1
ATOM 618 C CA . GLU A 1 76 ? 10.339 20.759 36.731 1.00 24.95 90 GLU A CA 1
ATOM 619 C C . GLU A 1 76 ? 10.138 19.286 37.087 1.00 21.80 90 GLU A C 1
ATOM 620 O O . GLU A 1 76 ? 10.791 18.763 37.987 1.00 23.59 90 GLU A O 1
ATOM 626 N N . ARG A 1 77 ? 9.246 18.613 36.365 1.00 21.12 91 ARG A N 1
ATOM 627 C CA . ARG A 1 77 ? 8.995 17.197 36.608 1.00 19.32 91 ARG A CA 1
ATOM 628 C C . ARG A 1 77 ? 10.226 16.350 36.268 1.00 18.55 91 ARG A C 1
ATOM 629 O O . ARG A 1 77 ? 10.389 15.250 36.795 1.00 20.09 91 ARG A O 1
ATOM 637 N N . VAL A 1 78 ? 11.082 16.854 35.383 1.00 18.14 92 VAL A N 1
ATOM 638 C CA . VAL A 1 78 ? 12.292 16.114 35.021 1.00 17.69 92 VAL A CA 1
ATOM 639 C C . VAL A 1 78 ? 13.199 15.991 36.244 1.00 17.60 92 VAL A C 1
ATOM 640 O O . VAL A 1 78 ? 13.586 14.884 36.626 1.00 17.89 92 VAL A O 1
ATOM 644 N N . SER A 1 79 ? 13.531 17.121 36.865 1.00 18.50 93 SER A N 1
ATOM 645 C CA . SER A 1 79 ? 14.391 17.093 38.045 1.00 19.37 93 SER A CA 1
ATOM 646 C C . SER A 1 79 ? 13.745 16.284 39.165 1.00 20.20 93 SER A C 1
ATOM 647 O O . SER A 1 79 ? 14.431 15.565 39.897 1.00 18.90 93 SER A O 1
ATOM 650 N N . GLN A 1 80 ? 12.426 16.390 39.296 1.00 18.89 94 GLN A N 1
ATOM 651 C CA . GLN A 1 80 ? 11.714 15.645 40.327 1.00 21.84 94 GLN A CA 1
ATOM 652 C C . GLN A 1 80 ? 11.907 14.139 40.146 1.00 21.28 94 GLN A C 1
ATOM 653 O O . GLN A 1 80 ? 12.231 13.428 41.105 1.00 20.75 94 GLN A O 1
ATOM 663 N N . GLN A 1 81 ? 11.724 13.645 38.923 1.00 20.79 95 GLN A N 1
ATOM 664 C CA . GLN A 1 81 ? 11.883 12.212 38.684 1.00 18.44 95 GLN A CA 1
ATOM 665 C C . GLN A 1 81 ? 13.337 11.769 38.818 1.00 19.10 95 GLN A C 1
ATOM 666 O O . GLN A 1 81 ? 13.608 10.639 39.235 1.00 19.86 95 GLN A O 1
ATOM 672 N N . CYS A 1 82 ? 14.274 12.644 38.468 1.00 18.34 96 CYS A N 1
ATOM 673 C CA . CYS A 1 82 ? 15.685 12.297 38.601 1.00 17.62 96 CYS A CA 1
ATOM 674 C C . CYS A 1 82 ? 16.045 12.163 40.078 1.00 20.08 96 CYS A C 1
ATOM 675 O O . CYS A 1 82 ? 16.830 11.292 40.454 1.00 22.75 96 CYS A O 1
ATOM 678 N N . LYS A 1 83 ? 15.481 13.028 40.916 1.00 20.48 97 LYS A N 1
ATOM 679 C CA . LYS A 1 83 ? 15.758 12.947 42.348 1.00 23.76 97 LYS A CA 1
ATOM 680 C C . LYS A 1 83 ? 15.173 11.650 42.905 1.00 23.50 97 LYS A C 1
ATOM 681 O O . LYS A 1 83 ? 15.774 11.017 43.774 1.00 27.06 97 LYS A O 1
ATOM 687 N N . GLU A 1 84 ? 14.005 11.254 42.403 1.00 22.98 98 GLU A N 1
ATOM 688 C CA . GLU A 1 84 ? 13.348 10.029 42.851 1.00 24.59 98 GLU A CA 1
ATOM 689 C C . GLU A 1 84 ? 14.114 8.785 42.418 1.00 25.71 98 GLU A C 1
ATOM 690 O O . GLU A 1 84 ? 13.986 7.727 43.029 1.00 27.90 98 GLU A O 1
ATOM 696 N N . ASN A 1 85 ? 14.902 8.913 41.354 1.00 22.50 99 ASN A N 1
ATOM 697 C CA . ASN A 1 85 ? 15.689 7.792 40.848 1.00 23.02 99 ASN A CA 1
ATOM 698 C C . ASN A 1 85 ? 17.171 8.139 40.985 1.00 22.04 99 ASN A C 1
ATOM 699 O O . ASN A 1 85 ? 17.997 7.775 40.142 1.00 21.44 99 ASN A O 1
ATOM 704 N N . MET A 1 86 ? 17.498 8.837 42.071 1.00 23.63 100 MET A N 1
ATOM 705 C CA . MET A 1 86 ? 18.862 9.274 42.346 1.00 22.59 100 MET A CA 1
ATOM 706 C C . MET A 1 86 ? 19.902 8.171 42.228 1.00 21.96 100 MET A C 1
ATOM 707 O O . MET A 1 86 ? 20.994 8.404 41.710 1.00 23.13 100 MET A O 1
ATOM 712 N N . TYR A 1 87 ? 19.576 6.977 42.712 1.00 23.79 101 TYR A N 1
ATOM 713 C CA . TYR A 1 87 ? 20.526 5.871 42.639 1.00 22.03 101 TYR A CA 1
ATOM 714 C C . TYR A 1 87 ? 21.044 5.634 41.215 1.00 22.82 101 TYR A C 1
ATOM 715 O O . TYR A 1 87 ? 22.241 5.420 41.015 1.00 22.99 101 TYR A O 1
ATOM 724 N N . ALA A 1 88 ? 20.145 5.680 40.234 1.00 22.58 102 ALA A N 1
ATOM 725 C CA . ALA A 1 88 ? 20.508 5.450 38.834 1.00 21.69 102 ALA A CA 1
ATOM 726 C C . ALA A 1 88 ? 21.420 6.531 38.257 1.00 23.97 102 ALA A C 1
ATOM 727 O O . ALA A 1 88 ? 22.037 6.339 37.208 1.00 25.67 102 ALA A O 1
ATOM 729 N N . VAL A 1 89 ? 21.487 7.677 38.923 1.00 19.25 103 VAL A N 1
ATOM 730 C CA . VAL A 1 89 ? 22.365 8.749 38.479 1.00 21.03 103 VAL A CA 1
ATOM 731 C C . VAL A 1 89 ? 23.709 8.554 39.188 1.00 18.96 103 VAL A C 1
ATOM 732 O O . VAL A 1 89 ? 24.780 8.675 38.584 1.00 19.83 103 VAL A O 1
ATOM 736 N N . GLN A 1 90 ? 23.633 8.223 40.475 1.00 18.01 104 GLN A N 1
ATOM 737 C CA . GLN A 1 90 ? 24.810 8.008 41.309 1.00 20.03 104 GLN A CA 1
ATOM 738 C C . GLN A 1 90 ? 25.726 6.892 40.813 1.00 17.03 104 GLN A C 1
ATOM 739 O O . GLN A 1 90 ? 26.947 7.005 40.899 1.00 19.56 104 GLN A O 1
ATOM 745 N N . THR A 1 91 ? 25.139 5.810 40.308 1.00 17.84 105 THR A N 1
ATOM 746 C CA . THR A 1 91 ? 25.936 4.676 39.832 1.00 18.08 105 THR A CA 1
ATOM 747 C C . THR A 1 91 ? 26.924 5.060 38.737 1.00 15.96 105 THR A C 1
ATOM 748 O O . THR A 1 91 ? 28.017 4.487 38.635 1.00 16.34 105 THR A O 1
ATOM 752 N N . LEU A 1 92 ? 26.539 6.033 37.918 1.00 16.67 106 LEU A N 1
ATOM 753 C CA . LEU A 1 92 ? 27.384 6.467 36.819 1.00 15.53 106 LEU A CA 1
ATOM 754 C C . LEU A 1 92 ? 28.706 7.097 37.255 1.00 12.16 106 LEU A C 1
ATOM 755 O O . LEU A 1 92 ? 29.621 7.236 36.447 1.00 14.42 106 LEU A O 1
ATOM 760 N N . LYS A 1 93 ? 28.817 7.459 38.530 1.00 15.63 107 LYS A N 1
ATOM 761 C CA . LYS A 1 93 ? 30.057 8.049 39.032 1.00 14.54 107 LYS A CA 1
ATOM 762 C C . LYS A 1 93 ? 31.176 7.007 39.023 1.00 16.09 107 LYS A C 1
ATOM 763 O O . LYS A 1 93 ? 32.350 7.350 39.164 1.00 17.47 107 LYS A O 1
ATOM 769 N N . ASP A 1 94 ? 30.801 5.739 38.856 1.00 17.91 108 ASP A N 1
ATOM 770 C CA . ASP A 1 94 ? 31.762 4.633 38.853 1.00 19.96 108 ASP A CA 1
ATOM 771 C C . ASP A 1 94 ? 31.952 3.967 37.489 1.00 17.54 108 ASP A C 1
ATOM 772 O O . ASP A 1 94 ? 32.665 2.961 37.386 1.00 18.65 108 ASP A O 1
ATOM 777 N N . PHE A 1 95 ? 31.322 4.514 36.453 1.00 15.79 109 PHE A N 1
ATOM 778 C CA . PHE A 1 95 ? 31.429 3.970 35.099 1.00 14.94 109 PHE A CA 1
ATOM 779 C C . PHE A 1 95 ? 32.877 3.971 34.609 1.00 16.15 109 PHE A C 1
ATOM 780 O O . PHE A 1 95 ? 33.592 4.967 34.747 1.00 16.69 109 PHE A O 1
ATOM 788 N N . GLN A 1 96 ? 33.298 2.858 34.019 1.00 17.47 110 GLN A N 1
ATOM 789 C CA . GLN A 1 96 ? 34.652 2.745 33.494 1.00 18.52 110 GLN A CA 1
ATOM 790 C C . GLN A 1 96 ? 34.719 2.288 32.046 1.00 19.02 110 GLN A C 1
ATOM 791 O O . GLN A 1 96 ? 33.939 1.436 31.599 1.00 17.88 110 GLN A O 1
ATOM 797 N N . TYR A 1 97 ? 35.647 2.887 31.310 1.00 18.50 111 TYR A N 1
ATOM 798 C CA . TYR A 1 97 ? 35.911 2.489 29.943 1.00 19.29 111 TYR A CA 1
ATOM 799 C C . TYR A 1 97 ? 37.217 3.042 29.425 1.00 21.64 111 TYR A C 1
ATOM 800 O O . TYR A 1 97 ? 37.352 4.242 29.193 1.00 19.99 111 TYR A O 1
ATOM 809 N N . VAL A 1 98 ? 38.178 2.145 29.256 1.00 22.31 112 VAL A N 1
ATOM 810 C CA . VAL A 1 98 ? 39.478 2.489 28.700 1.00 23.65 112 VAL A CA 1
ATOM 811 C C . VAL A 1 98 ? 39.485 1.691 27.396 1.00 24.45 112 VAL A C 1
ATOM 812 O O . VAL A 1 98 ? 39.335 0.466 27.421 1.00 24.85 112 VAL A O 1
ATOM 816 N N . ASP A 1 99 ? 39.622 2.377 26.262 1.00 26.25 113 ASP A N 1
ATOM 817 C CA . ASP A 1 99 ? 39.603 1.691 24.969 1.00 28.55 113 ASP A CA 1
ATOM 818 C C . ASP A 1 99 ? 40.840 0.847 24.683 1.00 29.94 113 ASP A C 1
ATOM 819 O O . ASP A 1 99 ? 41.775 0.802 25.481 1.00 27.44 113 ASP A O 1
ATOM 824 N N . ARG A 1 100 ? 40.826 0.173 23.536 1.00 33.26 114 ARG A N 1
ATOM 825 C CA . ARG A 1 100 ? 41.934 -0.688 23.135 1.00 36.46 114 ARG A CA 1
ATOM 826 C C . ARG A 1 100 ? 43.233 0.090 22.984 1.00 37.70 114 ARG A C 1
ATOM 827 O O . ARG A 1 100 ? 44.316 -0.491 23.047 1.00 38.64 114 ARG A O 1
ATOM 835 N N . ASP A 1 101 ? 43.125 1.401 22.782 1.00 37.75 115 ASP A N 1
ATOM 836 C CA . ASP A 1 101 ? 44.303 2.248 22.637 1.00 39.70 115 ASP A CA 1
ATOM 837 C C . ASP A 1 101 ? 44.787 2.754 23.993 1.00 38.23 115 ASP A C 1
ATOM 838 O O . ASP A 1 101 ? 45.708 3.570 24.066 1.00 37.85 115 ASP A O 1
ATOM 843 N N . GLY A 1 102 ? 44.158 2.269 25.062 1.00 35.43 116 GLY A N 1
ATOM 844 C CA . GLY A 1 102 ? 44.546 2.663 26.406 1.00 34.35 116 GLY A CA 1
ATOM 845 C C . GLY A 1 102 ? 44.050 4.023 26.866 1.00 31.92 116 GLY A C 1
ATOM 846 O O . GLY A 1 102 ? 44.463 4.512 27.917 1.00 33.62 116 GLY A O 1
ATOM 847 N N . LYS A 1 103 ? 43.164 4.632 26.089 1.00 32.41 117 LYS A N 1
ATOM 848 C CA . LYS A 1 103 ? 42.624 5.945 26.425 1.00 30.26 117 LYS A CA 1
ATOM 849 C C . LYS A 1 103 ? 41.392 5.833 27.320 1.00 29.45 117 LYS A C 1
ATOM 850 O O . LYS A 1 103 ? 40.466 5.080 27.021 1.00 26.66 117 LYS A O 1
ATOM 856 N N . ASP A 1 104 ? 41.388 6.586 28.417 1.00 25.67 118 ASP A N 1
ATOM 857 C CA . ASP A 1 104 ? 40.273 6.569 29.357 1.00 25.52 118 ASP A CA 1
ATOM 858 C C . ASP A 1 104 ? 39.143 7.486 28.890 1.00 25.27 118 ASP A C 1
ATOM 859 O O . ASP A 1 104 ? 39.249 8.713 28.967 1.00 27.03 118 ASP A O 1
ATOM 864 N N . GLN A 1 105 ? 38.064 6.887 28.397 1.00 22.89 119 GLN A N 1
ATOM 865 C CA . GLN A 1 105 ? 36.905 7.646 27.938 1.00 23.24 119 GLN A CA 1
ATOM 866 C C . GLN A 1 105 ? 35.873 7.697 29.061 1.00 22.60 119 GLN A C 1
ATOM 867 O O . GLN A 1 105 ? 35.084 8.637 29.152 1.00 22.40 119 GLN A O 1
ATOM 873 N N . GLY A 1 106 ? 35.892 6.669 29.907 1.00 21.29 120 GLY A N 1
ATOM 874 C CA . GLY A 1 106 ? 34.957 6.574 31.017 1.00 18.55 120 GLY A CA 1
ATOM 875 C C . GLY A 1 106 ? 35.076 7.685 32.043 1.00 19.52 120 GLY A C 1
ATOM 876 O O . GLY A 1 106 ? 34.088 8.046 32.684 1.00 19.06 120 GLY A O 1
ATOM 877 N N . VAL A 1 107 ? 36.279 8.229 32.215 1.00 20.55 121 VAL A N 1
ATOM 878 C CA . VAL A 1 107 ? 36.468 9.303 33.184 1.00 23.09 121 VAL A CA 1
ATOM 879 C C . VAL A 1 107 ? 35.526 10.460 32.857 1.00 23.17 121 VAL A C 1
ATOM 880 O O . VAL A 1 107 ? 35.115 11.205 33.750 1.00 23.47 121 VAL A O 1
ATOM 884 N N . ASN A 1 108 ? 35.174 10.606 31.581 1.00 22.97 122 ASN A N 1
ATOM 885 C CA . ASN A 1 108 ? 34.257 11.664 31.159 1.00 26.42 122 ASN A CA 1
ATOM 886 C C . ASN A 1 108 ? 32.844 11.425 31.693 1.00 25.25 122 ASN A C 1
ATOM 887 O O . ASN A 1 108 ? 32.154 12.36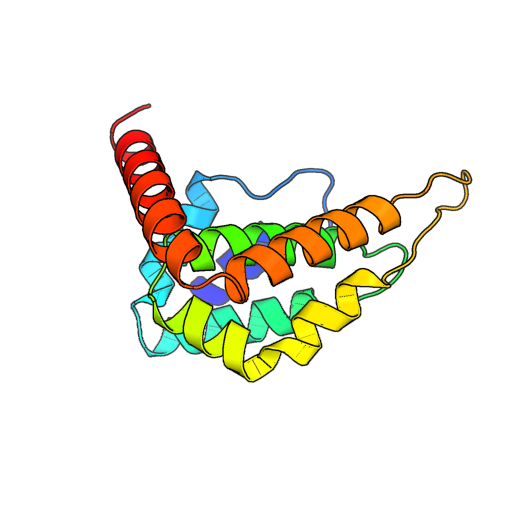4 32.100 1.00 22.37 122 ASN A O 1
ATOM 892 N N . VAL A 1 109 ? 32.406 10.167 31.678 1.00 21.08 123 VAL A N 1
ATOM 893 C CA . VAL A 1 109 ? 31.089 9.819 32.196 1.00 20.78 123 VAL A CA 1
ATOM 894 C C . VAL A 1 109 ? 31.100 10.040 33.708 1.00 17.75 123 VAL A C 1
ATOM 895 O O . VAL A 1 109 ? 30.159 10.605 34.268 1.00 16.38 123 VAL A O 1
ATOM 899 N N . ARG A 1 110 ? 32.172 9.602 34.369 1.00 17.74 124 ARG A N 1
ATOM 900 C CA . ARG A 1 110 ? 32.270 9.759 35.819 1.00 14.48 124 ARG A CA 1
ATOM 901 C C . ARG A 1 110 ? 32.197 11.227 36.232 1.00 17.65 124 ARG A C 1
ATOM 902 O O . ARG A 1 110 ? 31.470 11.584 37.158 1.00 16.34 124 ARG A O 1
ATOM 910 N N . GLU A 1 111 ? 32.943 12.078 35.534 1.00 18.12 125 GLU A N 1
ATOM 911 C CA . GLU A 1 111 ? 32.955 13.506 35.840 1.00 19.73 125 GLU A CA 1
ATOM 912 C C . GLU A 1 111 ? 31.589 14.147 35.664 1.00 18.72 125 GLU A C 1
ATOM 913 O O . GLU A 1 111 ? 31.129 14.902 36.525 1.00 18.49 125 GLU A O 1
ATOM 919 N N . LYS A 1 112 ? 30.937 13.854 34.547 1.00 18.00 126 LYS A N 1
ATOM 920 C CA . LYS A 1 112 ? 29.621 14.412 34.296 1.00 19.93 126 LYS A CA 1
ATOM 921 C C . LYS A 1 112 ? 28.608 13.894 35.314 1.00 18.88 126 LYS A C 1
ATOM 922 O O . LYS A 1 112 ? 27.720 14.627 35.733 1.00 20.06 126 LYS A O 1
ATOM 928 N N . ALA A 1 113 ? 28.746 12.633 35.726 1.00 14.48 127 ALA A N 1
ATOM 929 C CA . ALA A 1 113 ? 27.823 12.064 36.702 1.00 14.46 127 ALA A CA 1
ATOM 930 C C . ALA A 1 113 ? 27.954 12.773 38.042 1.00 14.67 127 ALA A C 1
ATOM 931 O O . ALA A 1 113 ? 26.963 13.073 38.708 1.00 15.19 127 ALA A O 1
ATOM 933 N N . LYS A 1 114 ? 29.196 13.031 38.431 1.00 16.75 128 LYS A N 1
ATOM 934 C CA . LYS A 1 114 ? 29.472 13.691 39.696 1.00 18.57 128 LYS A CA 1
ATOM 935 C C . LYS A 1 114 ? 28.830 15.069 39.731 1.00 18.76 128 LYS A C 1
ATOM 936 O O . LYS A 1 114 ? 28.165 15.440 40.704 1.00 19.90 128 LYS A O 1
ATOM 942 N N . GLN A 1 115 ? 29.029 15.835 38.666 1.00 20.54 129 GLN A N 1
ATOM 943 C CA . GLN A 1 115 ? 28.471 17.175 38.618 1.00 23.62 129 GLN A CA 1
ATOM 944 C C . GLN A 1 115 ? 26.947 17.171 38.429 1.00 23.26 129 GLN A C 1
ATOM 945 O O . GLN A 1 115 ? 26.266 18.124 38.810 1.00 25.95 129 GLN A O 1
ATOM 951 N N . LEU A 1 116 ? 26.408 16.092 37.861 1.00 21.87 130 LEU A N 1
ATOM 952 C CA . LEU A 1 116 ? 24.969 15.960 37.649 1.00 20.16 130 LEU A CA 1
ATOM 953 C C . LEU A 1 116 ? 24.300 15.663 39.000 1.00 21.08 130 LEU A C 1
ATOM 954 O O . LEU A 1 116 ? 23.217 16.166 39.310 1.00 20.15 130 LEU A O 1
ATOM 959 N N . VAL A 1 117 ? 24.955 14.841 39.812 1.00 18.73 131 VAL A N 1
ATOM 960 C CA . VAL A 1 117 ? 24.421 14.529 41.130 1.00 18.25 131 VAL A CA 1
ATOM 961 C C . VAL A 1 117 ? 24.426 15.790 42.002 1.00 18.52 131 VAL A C 1
ATOM 962 O O . VAL A 1 117 ? 23.482 16.040 42.746 1.00 19.41 131 VAL A O 1
ATOM 966 N N . ALA A 1 118 ? 25.484 16.587 41.893 1.00 18.86 132 ALA A N 1
ATOM 967 C CA . ALA A 1 118 ? 25.602 17.814 42.674 1.00 21.34 132 ALA A CA 1
ATOM 968 C C . ALA A 1 118 ? 24.491 18.781 42.289 1.00 22.25 132 ALA A C 1
ATOM 969 O O . ALA A 1 118 ? 23.893 19.433 43.147 1.00 25.08 132 ALA A O 1
ATOM 971 N N . LEU A 1 119 ? 24.207 18.860 40.993 1.00 21.32 133 LEU A N 1
ATOM 972 C CA . LEU A 1 119 ? 23.157 19.736 40.485 1.00 23.02 133 LEU A CA 1
ATOM 973 C C . LEU A 1 119 ? 21.790 19.341 41.043 1.00 23.02 133 LEU A C 1
ATOM 974 O O . LEU A 1 119 ? 20.967 20.198 41.358 1.00 25.59 133 LEU A O 1
ATOM 979 N N . LEU A 1 120 ? 21.558 18.039 41.178 1.00 20.82 134 LEU A N 1
ATOM 980 C CA . LEU A 1 120 ? 20.283 17.535 41.678 1.00 19.06 134 LEU A CA 1
ATOM 981 C C . LEU A 1 120 ? 20.128 17.587 43.198 1.00 22.94 134 LEU A C 1
ATOM 982 O O . LEU A 1 120 ? 19.012 17.700 43.704 1.00 25.56 134 LEU A O 1
ATOM 987 N N . ARG A 1 121 ? 21.239 17.510 43.922 1.00 21.30 135 ARG A N 1
ATOM 988 C CA . ARG A 1 121 ? 21.173 17.517 45.382 1.00 20.44 135 ARG A CA 1
ATOM 989 C C . ARG A 1 121 ? 21.285 18.901 46.020 1.00 21.68 135 ARG A C 1
ATOM 990 O O . ARG A 1 121 ? 20.927 19.081 47.187 1.00 20.40 135 ARG A O 1
ATOM 998 N N . ASP A 1 122 ? 21.770 19.873 45.256 1.00 21.71 136 ASP A N 1
ATOM 999 C CA . ASP A 1 122 ? 21.920 21.238 45.749 1.00 21.28 136 ASP A CA 1
ATOM 1000 C C . ASP A 1 122 ? 20.660 21.978 45.304 1.00 22.76 136 ASP A C 1
ATOM 1001 O O . ASP A 1 122 ? 20.616 22.596 44.239 1.00 22.38 136 ASP A O 1
ATOM 1006 N N . GLU A 1 123 ? 19.631 21.905 46.137 1.00 26.73 137 GLU A N 1
ATOM 1007 C CA . GLU A 1 123 ? 18.348 22.512 45.823 1.00 28.03 137 GLU A CA 1
ATOM 1008 C C . GLU A 1 123 ? 18.349 24.024 45.585 1.00 27.54 137 GLU A C 1
ATOM 1009 O O . GLU A 1 123 ? 17.723 24.501 44.636 1.00 29.23 137 GLU A O 1
ATOM 1015 N N . ASP A 1 124 ? 19.048 24.783 46.424 1.00 27.13 138 ASP A N 1
ATOM 1016 C CA . ASP A 1 124 ? 19.074 26.230 46.237 1.00 29.57 138 ASP A CA 1
ATOM 1017 C C . ASP A 1 124 ? 19.742 26.591 44.918 1.00 26.73 138 ASP A C 1
ATOM 1018 O O . ASP A 1 124 ? 19.342 27.536 44.242 1.00 30.38 138 ASP A O 1
ATOM 1023 N N . ARG A 1 125 ? 20.762 25.826 44.552 1.00 24.56 139 ARG A N 1
ATOM 1024 C CA . ARG A 1 125 ? 21.493 26.061 43.318 1.00 24.84 139 ARG A CA 1
ATOM 1025 C C . ARG A 1 125 ? 20.659 25.783 42.063 1.00 24.56 139 ARG A C 1
ATOM 1026 O O . ARG A 1 125 ? 20.735 26.528 41.089 1.00 23.09 139 ARG A O 1
ATOM 1034 N N . LEU A 1 126 ? 19.865 24.715 42.083 1.00 24.05 140 LEU A N 1
ATOM 1035 C CA . LEU A 1 126 ? 19.047 24.359 40.926 1.00 22.55 140 LEU A CA 1
ATOM 1036 C C . LEU A 1 126 ? 18.173 25.515 40.431 1.00 21.67 140 LEU A C 1
ATOM 1037 O O . LEU A 1 126 ? 17.988 25.678 39.224 1.00 19.02 140 LEU A O 1
ATOM 1042 N N . ARG A 1 127 ? 17.636 26.312 41.352 1.00 23.84 141 ARG A N 1
ATOM 1043 C CA . ARG A 1 127 ? 16.804 27.452 40.971 1.00 23.91 141 ARG A CA 1
ATOM 1044 C C . ARG A 1 127 ? 17.593 28.428 40.093 1.00 21.31 141 ARG A C 1
ATOM 1045 O O . ARG A 1 127 ? 17.105 28.895 39.062 1.00 22.17 141 ARG A O 1
ATOM 1053 N N . GLU A 1 128 ? 18.815 28.739 40.510 1.00 21.72 142 GLU A N 1
ATOM 1054 C CA . GLU A 1 128 ? 19.657 29.656 39.752 1.00 23.42 142 GLU A CA 1
ATOM 1055 C C . GLU A 1 128 ? 20.115 29.042 38.431 1.00 20.77 142 GLU A C 1
ATOM 1056 O O . GLU A 1 128 ? 20.207 29.733 37.415 1.00 20.12 142 GLU A O 1
ATOM 1062 N N . GLU A 1 129 ? 20.422 27.746 38.439 1.00 18.90 143 GLU A N 1
ATOM 1063 C CA . GLU A 1 129 ? 20.861 27.088 37.218 1.00 17.76 143 GLU A CA 1
ATOM 1064 C C . GLU A 1 129 ? 19.731 27.103 36.189 1.00 15.80 143 GLU A C 1
ATOM 1065 O O . GLU A 1 129 ? 19.967 27.292 35.000 1.00 16.73 143 GLU A O 1
ATOM 1071 N N . ARG A 1 130 ? 18.501 26.902 36.650 1.00 16.96 144 ARG A N 1
ATOM 1072 C CA . ARG A 1 130 ? 17.362 26.917 35.742 1.00 14.85 144 ARG A CA 1
ATOM 1073 C C . ARG A 1 130 ? 17.149 28.313 35.156 1.00 17.19 144 ARG A C 1
ATOM 1074 O O . ARG A 1 130 ? 16.921 28.459 33.956 1.00 18.10 144 ARG A O 1
ATOM 1082 N N . ALA A 1 131 ? 17.230 29.340 35.997 1.00 17.03 145 ALA A N 1
ATOM 1083 C CA . ALA A 1 131 ? 17.030 30.703 35.509 1.00 18.13 145 ALA A CA 1
ATOM 1084 C C . ALA A 1 131 ? 18.034 31.048 34.420 1.00 20.47 145 ALA A C 1
ATOM 1085 O O . ALA A 1 131 ? 17.667 31.565 33.360 1.00 19.03 145 ALA A O 1
ATOM 1087 N N . HIS A 1 132 ? 19.307 30.753 34.670 1.00 20.16 146 HIS A N 1
ATOM 1088 C CA . HIS A 1 132 ? 20.332 31.043 33.681 1.00 20.42 146 HIS A CA 1
ATOM 1089 C C . HIS A 1 132 ? 20.149 30.186 32.431 1.00 20.73 146 HIS A C 1
ATOM 1090 O O . HIS A 1 132 ? 20.255 30.680 31.311 1.00 21.85 146 HIS A O 1
ATOM 1097 N N . ALA A 1 133 ? 19.870 28.899 32.622 1.00 19.15 147 ALA A N 1
ATOM 1098 C CA . ALA A 1 133 ? 19.692 27.997 31.488 1.00 19.56 147 ALA A CA 1
ATOM 1099 C C . ALA A 1 133 ? 18.498 28.399 30.619 1.00 20.09 147 ALA A C 1
ATOM 1100 O O . ALA A 1 133 ? 18.587 28.368 29.389 1.00 21.78 147 ALA A O 1
ATOM 1102 N N . LEU A 1 134 ? 17.396 28.787 31.256 1.00 18.86 148 LEU A N 1
ATOM 1103 C CA . LEU A 1 134 ? 16.200 29.189 30.527 1.00 20.75 148 LEU A CA 1
ATOM 1104 C C . LEU A 1 134 ? 16.464 30.457 29.729 1.00 21.07 148 LEU A C 1
ATOM 1105 O O . LEU A 1 134 ? 15.991 30.591 28.601 1.00 23.77 148 LEU A O 1
ATOM 1110 N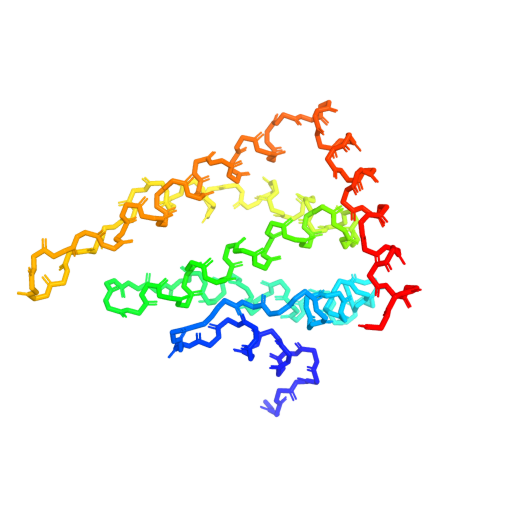 N . LYS A 1 135 ? 17.223 31.382 30.309 1.00 23.12 149 LYS A N 1
ATOM 1111 C CA . LYS A 1 135 ? 17.549 32.621 29.617 1.00 23.41 149 LYS A CA 1
ATOM 1112 C C . LYS A 1 135 ? 18.399 32.293 28.394 1.00 23.19 149 LYS A C 1
ATOM 1113 O O . LYS A 1 135 ? 18.223 32.885 27.329 1.00 23.86 149 LYS A O 1
ATOM 1123 N N . THR A 1 136 ? 19.316 31.341 28.547 1.00 22.89 150 THR A N 1
ATOM 1124 C CA . THR A 1 136 ? 20.177 30.931 27.442 1.00 25.01 150 THR A CA 1
ATOM 1125 C C . THR A 1 136 ? 19.353 30.283 26.329 1.00 23.77 150 THR A C 1
ATOM 1126 O O . THR A 1 136 ? 19.617 30.495 25.144 1.00 27.57 150 THR A O 1
ATOM 1130 N N . LYS A 1 137 ? 18.354 29.497 26.710 1.00 22.90 151 LYS A N 1
ATOM 1131 C CA . LYS A 1 137 ? 17.491 28.832 25.745 1.00 24.19 151 LYS A CA 1
ATOM 1132 C C . LYS A 1 137 ? 16.663 29.864 24.982 1.00 26.21 151 LYS A C 1
ATOM 1133 O O . LYS A 1 137 ? 16.455 29.731 23.776 1.00 27.12 151 LYS A O 1
ATOM 1139 N N . GLU A 1 138 ? 16.198 30.894 25.690 1.00 25.59 152 GLU A N 1
ATOM 1140 C CA . GLU A 1 138 ? 15.404 31.953 25.065 1.00 26.49 152 GLU A CA 1
ATOM 1141 C C . GLU A 1 138 ? 16.221 32.675 24.001 1.00 27.25 152 GLU A C 1
ATOM 1142 O O . GLU A 1 138 ? 15.721 32.953 22.911 1.00 27.77 152 GLU A O 1
ATOM 1148 N N . LYS A 1 139 ? 17.470 32.996 24.329 1.00 27.62 153 LYS A N 1
ATOM 1149 C CA . LYS A 1 139 ? 18.355 33.680 23.392 1.00 32.00 153 LYS A CA 1
ATOM 1150 C C . LYS A 1 139 ? 18.592 32.802 22.170 1.00 34.00 153 LYS A C 1
ATOM 1151 O O . LYS A 1 139 ? 18.658 33.296 21.044 1.00 33.65 153 LYS A O 1
ATOM 1157 N N . LEU A 1 140 ? 18.721 31.499 22.400 1.00 34.80 154 LEU A N 1
ATOM 1158 C CA . LEU A 1 140 ? 18.944 30.546 21.319 1.00 36.60 154 LEU A CA 1
ATOM 1159 C C . LEU A 1 140 ? 17.847 30.671 20.272 1.00 35.83 154 LEU A C 1
ATOM 1160 O O . LEU A 1 140 ? 18.114 30.672 19.069 1.00 35.96 154 LEU A O 1
ATOM 1165 N N . ALA A 1 141 ? 16.609 30.786 20.739 1.00 33.63 155 ALA A N 1
ATOM 1166 C CA . ALA A 1 141 ? 15.460 30.896 19.854 1.00 32.71 155 ALA A CA 1
ATOM 1167 C C . ALA A 1 141 ? 15.369 32.249 19.155 1.00 31.88 155 ALA A C 1
ATOM 1168 O O . ALA A 1 141 ? 14.745 32.367 18.102 1.00 32.81 155 ALA A O 1
ATOM 1170 N N . GLN A 1 142 ? 15.995 33.266 19.737 1.00 30.73 156 GLN A N 1
ATOM 1171 C CA . GLN A 1 142 ? 15.955 34.614 19.173 1.00 30.73 156 GLN A CA 1
ATOM 1172 C C . GLN A 1 142 ? 17.182 34.956 18.330 1.00 30.59 156 GLN A C 1
ATOM 1173 O O . GLN A 1 142 ? 17.371 36.108 17.933 1.00 29.92 156 GLN A O 1
ATOM 1179 N N . THR A 1 143 ? 18.016 33.958 18.057 1.00 30.57 157 THR A N 1
ATOM 1180 C CA . THR A 1 143 ? 19.216 34.174 17.258 1.00 35.19 157 THR A CA 1
ATOM 1181 C C . THR A 1 143 ? 19.289 33.169 16.110 1.00 36.24 157 THR A C 1
ATOM 1182 O O . THR A 1 143 ? 18.717 32.083 16.187 1.00 36.50 157 THR A O 1
ATOM 1186 N N . ALA A 1 144 ? 19.995 33.540 15.046 1.00 40.10 158 ALA A N 1
ATOM 1187 C CA . ALA A 1 144 ? 20.145 32.673 13.880 1.00 44.55 158 ALA A CA 1
ATOM 1188 C C . ALA A 1 144 ? 21.141 31.540 14.132 1.00 46.49 158 ALA A C 1
ATOM 1189 O O . ALA A 1 144 ? 22.343 31.740 13.858 1.00 48.93 158 ALA A O 1
#

Organism: Rattus norvegicus (NCBI:txid10116)

CATH classification: 1.25.40.90

Secondary structure (DSSP, 8-state):
-PPPHHHHHHHHHT-SSSSPPPHHHHHHHHHHTTSHHHHHHHHHHHHHHHS--GGGHHHHHHHHHHHHHHHHHS-HHHHHHHHHTHHHHHGGGG---B-TTS-B-HHHHHHHHHHHHHHHH-HHHHHHHHHHHHHHHHHHHT--